Protein AF-A0AA37M634-F1 (afdb_monomer_lite)

Sequence (61 aa):
MNCGRYIHRSSGARLSPHLPDQAGHQPFPAWNRLDIFAGALSADDARHVARKGGTIPLEAE

Secondary structure (DSSP, 8-state):
---GGG---TT-SS--TTS--TT-PPPPPGGGGBGGGGGGS-HHHHHHHHHTT--B-SS--

Foldseek 3Di:
DDDQQPDDDPPDPDHGLQAADPVRHGDLDPCCQAPVCLVVDDPVSNVVCVVVPGHDHPDDD

Organism: NCBI:txid2038277

Structure (mmCIF, N/CA/C/O backbone):
data_AF-A0AA37M634-F1
#
_entry.id   AF-A0AA37M634-F1
#
loop_
_atom_site.group_PDB
_atom_site.id
_atom_site.type_symbol
_atom_site.label_atom_id
_atom_site.label_alt_id
_atom_site.label_comp_id
_atom_site.label_asym_id
_atom_site.label_entity_id
_atom_site.label_seq_id
_atom_site.pdbx_PDB_ins_code
_atom_site.Cartn_x
_atom_site.Cartn_y
_atom_site.Cartn_z
_atom_site.occupancy
_atom_site.B_iso_or_equiv
_atom_site.auth_seq_id
_atom_site.auth_comp_id
_atom_site.auth_asym_id
_atom_site.auth_atom_id
_atom_site.pdbx_PDB_model_num
ATOM 1 N N . MET A 1 1 ? -9.877 12.873 -2.374 1.00 60.91 1 MET A N 1
ATOM 2 C CA . MET A 1 1 ? -9.651 11.474 -1.944 1.00 60.91 1 MET A CA 1
ATOM 3 C C . MET A 1 1 ? -9.293 11.486 -0.468 1.00 60.91 1 MET A C 1
ATOM 5 O O . MET A 1 1 ? -8.355 12.183 -0.104 1.00 60.91 1 MET A O 1
ATOM 9 N N . ASN A 1 2 ? -10.049 10.789 0.382 1.00 66.62 2 ASN A N 1
ATOM 10 C CA . ASN A 1 2 ? -9.719 10.681 1.807 1.00 66.62 2 ASN A CA 1
ATOM 11 C C . ASN A 1 2 ? -8.662 9.586 2.001 1.00 66.62 2 ASN A C 1
ATOM 13 O O . ASN A 1 2 ? -8.741 8.535 1.369 1.00 66.62 2 ASN A O 1
ATOM 17 N N . CYS A 1 3 ? -7.675 9.808 2.872 1.00 76.75 3 CYS A N 1
ATOM 18 C CA . CYS A 1 3 ? -6.689 8.776 3.191 1.00 76.75 3 CYS A CA 1
ATOM 19 C C . CYS A 1 3 ? -7.392 7.588 3.869 1.00 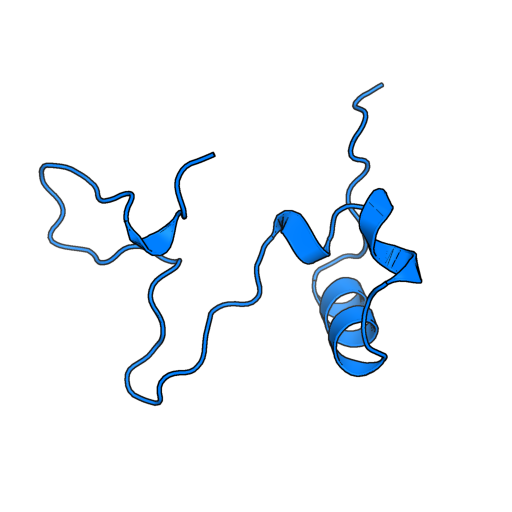76.75 3 CYS A C 1
ATOM 21 O O . CYS A 1 3 ? -8.048 7.770 4.895 1.00 76.75 3 CYS A O 1
ATOM 23 N N . GLY A 1 4 ? -7.221 6.370 3.338 1.00 78.44 4 GLY A N 1
ATOM 24 C CA . GLY A 1 4 ? -7.849 5.147 3.867 1.00 78.44 4 GLY A CA 1
ATOM 25 C C . GLY A 1 4 ? -7.526 4.852 5.338 1.00 78.44 4 GLY A C 1
ATOM 26 O O . GLY A 1 4 ? -8.262 4.124 6.003 1.00 78.44 4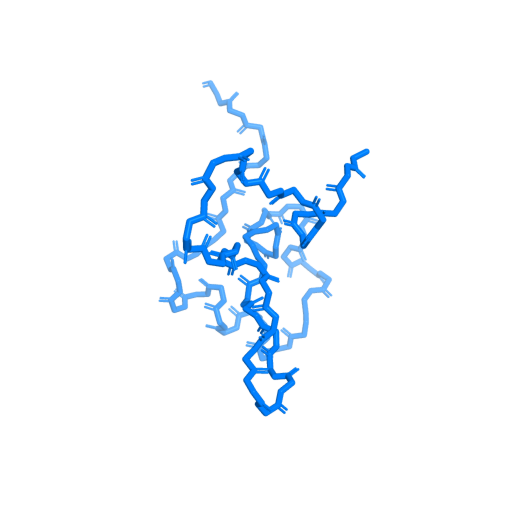 GLY A O 1
ATOM 27 N N . ARG A 1 5 ? -6.467 5.472 5.877 1.00 84.12 5 ARG A N 1
ATOM 28 C CA . ARG A 1 5 ? -6.123 5.448 7.303 1.00 84.12 5 ARG A CA 1
ATOM 29 C C . ARG A 1 5 ? -7.196 6.073 8.196 1.00 84.12 5 ARG A C 1
ATOM 31 O O . ARG A 1 5 ? -7.325 5.635 9.329 1.00 84.12 5 ARG A O 1
ATOM 38 N N . TYR A 1 6 ? -7.936 7.063 7.696 1.00 84.81 6 TYR A N 1
ATOM 39 C CA . TYR A 1 6 ? -8.984 7.776 8.439 1.00 84.81 6 TYR A CA 1
ATOM 40 C C . TYR A 1 6 ? -10.394 7.257 8.140 1.00 84.81 6 TYR A C 1
ATOM 42 O O . TYR A 1 6 ? -11.369 7.736 8.713 1.00 84.81 6 TYR A O 1
ATOM 50 N N . ILE A 1 7 ? -10.519 6.287 7.231 1.00 85.50 7 ILE A N 1
ATOM 51 C CA . ILE A 1 7 ? -11.794 5.656 6.910 1.00 85.50 7 ILE A CA 1
ATOM 52 C C . ILE A 1 7 ? -11.961 4.456 7.843 1.00 85.50 7 ILE A C 1
ATOM 54 O O . ILE A 1 7 ? -11.288 3.433 7.700 1.00 85.50 7 ILE A O 1
ATOM 58 N N . HIS A 1 8 ? -12.865 4.591 8.811 1.00 85.19 8 HIS A N 1
ATOM 59 C CA . HIS A 1 8 ? -13.161 3.561 9.803 1.00 85.19 8 HIS A CA 1
ATOM 60 C C . HIS A 1 8 ? -14.611 3.098 9.696 1.00 85.19 8 HIS A C 1
ATOM 62 O O . HIS A 1 8 ? -15.507 3.857 9.329 1.00 85.19 8 HIS A O 1
ATOM 68 N N . ARG A 1 9 ? -14.851 1.831 10.040 1.00 84.75 9 ARG A N 1
ATOM 69 C CA . ARG A 1 9 ? -16.214 1.304 10.154 1.00 84.75 9 ARG A CA 1
ATOM 70 C C . ARG A 1 9 ? -16.877 1.885 11.398 1.00 84.75 9 ARG A C 1
ATOM 72 O O . ARG A 1 9 ? -16.295 1.817 12.475 1.00 84.75 9 ARG A O 1
ATOM 79 N N . SER A 1 10 ? -18.103 2.381 11.247 1.00 84.44 10 SER A N 1
ATOM 80 C CA . SER A 1 10 ? -18.855 3.059 12.314 1.00 84.44 10 SER A CA 1
ATOM 81 C C . SER A 1 10 ? -19.095 2.194 13.564 1.00 84.44 10 SER A C 1
ATOM 83 O O . SER A 1 10 ? -19.155 2.737 14.659 1.00 84.44 10 SER A O 1
ATOM 85 N N . SER A 1 11 ? -19.172 0.867 13.426 1.00 80.81 11 SER A N 1
ATOM 86 C CA . SER A 1 11 ? -19.420 -0.094 14.517 1.00 80.81 11 SER A CA 1
ATOM 87 C C . SER A 1 11 ? -18.245 -1.055 14.781 1.00 80.81 11 SER A C 1
ATOM 89 O O . SER A 1 11 ? -18.422 -2.151 15.309 1.00 80.81 11 SER A O 1
ATOM 91 N N . GLY A 1 12 ? -17.030 -0.712 14.342 1.00 73.12 12 GLY A N 1
ATOM 92 C CA . GLY A 1 12 ? -15.950 -1.689 14.196 1.00 73.12 12 GLY A CA 1
ATOM 93 C C . GLY A 1 12 ? -15.083 -1.918 15.436 1.00 73.12 12 GLY A C 1
ATOM 94 O O . GLY A 1 12 ? -14.234 -1.092 15.742 1.00 73.12 12 GLY A O 1
ATOM 95 N N . ALA A 1 13 ? -15.138 -3.125 16.013 1.00 80.38 13 ALA A N 1
ATOM 96 C CA . ALA A 1 13 ? -14.098 -3.646 16.918 1.00 80.38 13 ALA A CA 1
ATOM 97 C C . ALA A 1 13 ? -12.761 -3.966 16.205 1.00 80.38 13 ALA A C 1
ATOM 99 O O . ALA A 1 13 ? -11.771 -4.314 16.842 1.00 80.38 13 ALA A O 1
ATOM 100 N N . ARG A 1 14 ? -12.723 -3.878 14.865 1.00 85.50 14 ARG A N 1
ATOM 101 C CA . ARG A 1 14 ? -11.543 -4.186 14.045 1.00 85.50 14 ARG A CA 1
ATOM 102 C C . ARG A 1 14 ? -10.995 -2.935 13.371 1.00 85.50 14 ARG A C 1
ATOM 104 O O . ARG A 1 14 ? -11.702 -2.296 12.588 1.00 85.50 14 ARG A O 1
ATOM 111 N N . LEU A 1 15 ? -9.705 -2.701 13.597 1.00 85.25 15 LEU A N 1
ATOM 112 C CA . LEU A 1 15 ? -8.908 -1.638 12.992 1.00 85.25 15 LEU A CA 1
ATOM 113 C C . LEU A 1 15 ? -8.926 -1.678 11.450 1.00 85.25 15 LEU A C 1
ATOM 115 O O . LEU A 1 15 ? -9.132 -2.727 10.825 1.00 85.25 15 LEU A O 1
ATOM 119 N N . SER A 1 16 ? -8.728 -0.504 10.842 1.00 86.06 16 SER A N 1
ATOM 120 C CA . SER A 1 16 ? -8.575 -0.361 9.389 1.00 86.06 16 SER A CA 1
ATOM 121 C C . SER A 1 16 ? -7.334 -1.131 8.917 1.00 86.06 16 SER A C 1
ATOM 123 O O . SER A 1 16 ? -6.295 -1.042 9.570 1.00 86.06 16 SER A O 1
ATOM 125 N N . PRO A 1 17 ? -7.394 -1.846 7.777 1.00 86.88 17 PRO A N 1
ATOM 126 C CA . PRO A 1 17 ? -6.232 -2.538 7.217 1.00 86.88 17 PRO A CA 1
ATOM 127 C C . PRO A 1 17 ? -5.148 -1.580 6.702 1.00 86.88 17 PRO A C 1
ATOM 129 O O . PRO A 1 17 ? -4.085 -2.035 6.302 1.00 86.88 17 PRO A O 1
ATOM 132 N N . HIS A 1 18 ? -5.422 -0.273 6.675 1.00 88.00 18 HIS A N 1
ATOM 133 C CA . HIS A 1 18 ? -4.483 0.767 6.256 1.00 88.00 18 HIS A CA 1
ATOM 134 C C . HIS A 1 18 ? -3.752 1.428 7.430 1.00 88.00 18 HIS A C 1
ATOM 136 O O . HIS A 1 18 ? -2.979 2.362 7.218 1.00 88.00 18 HIS A O 1
ATOM 142 N N . LEU A 1 19 ? -4.018 0.998 8.667 1.00 89.44 19 LEU A N 1
ATOM 143 C CA . LEU A 1 19 ? -3.266 1.475 9.822 1.00 89.44 19 LEU A CA 1
ATOM 144 C C . LEU A 1 19 ? -1.859 0.855 9.831 1.00 89.44 19 LEU A C 1
ATOM 146 O O . LEU A 1 19 ? -1.729 -0.328 9.508 1.00 89.44 19 LEU A O 1
ATOM 150 N N . PRO A 1 20 ? -0.820 1.627 10.203 1.00 91.06 20 PRO A N 1
ATOM 151 C CA . PRO A 1 20 ? 0.497 1.071 10.482 1.00 91.06 20 PRO A CA 1
ATOM 152 C C . PRO A 1 20 ? 0.449 0.038 11.612 1.00 91.06 20 PRO A C 1
ATOM 154 O O . PRO A 1 20 ? -0.424 0.102 12.484 1.00 91.06 20 PRO A O 1
ATOM 157 N N . ASP A 1 21 ? 1.396 -0.896 11.601 1.00 91.88 21 ASP A N 1
ATOM 158 C CA . ASP A 1 21 ? 1.579 -1.836 12.706 1.00 91.88 21 ASP A CA 1
ATOM 159 C C . ASP A 1 21 ? 2.201 -1.159 13.948 1.00 91.88 21 ASP A C 1
ATOM 161 O O . ASP A 1 21 ? 2.501 0.037 13.956 1.00 91.88 21 ASP A O 1
ATOM 165 N N . GLN A 1 22 ? 2.394 -1.930 15.024 1.00 94.31 22 GLN A N 1
ATOM 166 C CA . GLN A 1 22 ? 2.978 -1.431 16.279 1.00 94.31 22 GLN A CA 1
ATOM 167 C C . GLN A 1 22 ? 4.437 -0.965 16.134 1.00 94.31 22 GLN A C 1
ATOM 169 O O . GLN A 1 22 ? 4.903 -0.174 16.948 1.00 94.31 22 GLN A O 1
ATOM 174 N N . ALA A 1 23 ? 5.154 -1.432 15.108 1.00 95.88 23 ALA A N 1
ATOM 175 C CA . ALA A 1 23 ? 6.510 -0.993 14.787 1.00 95.88 23 ALA A CA 1
ATOM 176 C C . ALA A 1 23 ? 6.523 0.227 13.842 1.00 95.88 23 ALA A C 1
ATOM 178 O O . ALA A 1 23 ? 7.587 0.720 13.476 1.00 95.88 23 ALA A O 1
ATOM 179 N N . GLY A 1 24 ? 5.348 0.736 13.456 1.00 91.38 24 GLY A N 1
ATOM 180 C CA . GLY A 1 24 ? 5.198 1.867 12.548 1.00 91.38 24 GLY A CA 1
ATOM 181 C C . GLY A 1 24 ? 5.294 1.498 11.067 1.00 91.38 24 GLY A C 1
ATOM 182 O O . GLY A 1 24 ? 5.271 2.401 10.226 1.00 91.38 24 GLY A O 1
ATOM 183 N N . HIS A 1 25 ? 5.362 0.211 10.708 1.00 91.50 25 HIS A N 1
ATOM 184 C CA . HIS A 1 25 ? 5.398 -0.187 9.305 1.00 91.50 25 HIS A CA 1
ATOM 185 C C . HIS A 1 25 ? 4.041 0.029 8.654 1.00 91.50 25 HIS A C 1
ATOM 187 O O . HIS A 1 25 ? 3.005 -0.447 9.128 1.00 91.50 25 HIS A O 1
ATOM 193 N N . GLN A 1 26 ? 4.053 0.735 7.528 1.00 88.94 26 GLN A N 1
ATOM 194 C CA . GLN A 1 26 ? 2.844 0.963 6.757 1.00 88.94 26 GLN A CA 1
ATOM 195 C C . GLN A 1 26 ? 2.546 -0.231 5.845 1.00 88.94 26 GLN A C 1
ATOM 197 O O . GLN A 1 26 ? 3.456 -0.754 5.194 1.00 88.94 26 GLN A O 1
ATOM 202 N N . PRO A 1 27 ? 1.273 -0.645 5.736 1.00 90.88 27 PRO A N 1
ATOM 203 C CA . PRO A 1 27 ? 0.857 -1.603 4.726 1.00 90.88 27 PRO A CA 1
ATOM 204 C C . PRO A 1 27 ? 1.200 -1.095 3.324 1.00 90.88 27 PRO A C 1
ATOM 206 O O . PRO A 1 27 ? 0.983 0.077 3.016 1.00 90.88 27 PRO A O 1
ATOM 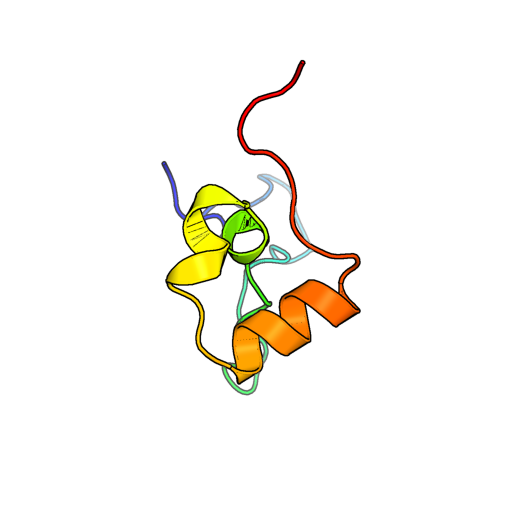209 N N . PHE A 1 28 ? 1.680 -1.990 2.458 1.00 91.69 28 PHE A N 1
ATOM 210 C CA . PHE A 1 28 ? 1.985 -1.639 1.072 1.00 91.69 28 PHE A CA 1
ATOM 211 C C . PHE A 1 28 ? 0.711 -1.146 0.361 1.00 91.69 28 PHE A C 1
ATOM 213 O O . PHE A 1 28 ? -0.264 -1.906 0.273 1.00 91.69 28 PHE A O 1
ATOM 220 N N . PRO A 1 29 ? 0.674 0.108 -0.115 1.00 89.62 29 PRO A N 1
ATOM 221 C CA . PRO A 1 29 ? -0.553 0.692 -0.625 1.00 89.62 29 PRO A CA 1
ATOM 222 C C . PRO A 1 29 ? -0.932 0.092 -1.981 1.00 89.62 29 PRO A C 1
ATOM 224 O O . PRO A 1 29 ? -0.095 -0.093 -2.861 1.00 89.62 29 PRO A O 1
ATOM 227 N N . ALA A 1 30 ? -2.225 -0.174 -2.176 1.00 89.06 30 ALA A N 1
ATOM 228 C CA . ALA A 1 30 ? -2.717 -0.781 -3.413 1.00 89.06 30 ALA A CA 1
ATOM 229 C C . ALA A 1 30 ? -2.468 0.098 -4.650 1.00 89.06 30 ALA A C 1
ATOM 231 O O . ALA A 1 30 ? -2.214 -0.436 -5.725 1.00 89.06 30 ALA A O 1
ATOM 232 N N . TRP A 1 31 ? -2.484 1.426 -4.495 1.00 89.88 31 TRP A N 1
ATOM 233 C CA . TRP A 1 31 ? -2.274 2.358 -5.604 1.00 89.88 31 TRP A CA 1
ATOM 234 C C . TRP A 1 31 ? -0.855 2.297 -6.183 1.00 89.88 31 TRP A C 1
ATOM 236 O O . TRP A 1 31 ? -0.703 2.594 -7.360 1.00 89.88 31 TRP A O 1
ATOM 246 N N . ASN A 1 32 ? 0.157 1.818 -5.439 1.00 93.69 32 ASN A N 1
ATOM 247 C CA . ASN A 1 32 ? 1.496 1.570 -6.002 1.00 93.69 32 ASN A CA 1
ATOM 248 C C . ASN A 1 32 ? 1.468 0.535 -7.130 1.00 93.69 32 ASN A C 1
ATOM 250 O O . ASN A 1 32 ? 2.416 0.437 -7.899 1.00 93.69 32 ASN A O 1
ATOM 254 N N . ARG A 1 33 ? 0.410 -0.277 -7.204 1.00 95.81 33 ARG A N 1
ATOM 255 C CA . ARG A 1 33 ? 0.240 -1.250 -8.275 1.00 95.81 33 ARG A CA 1
ATOM 256 C C . ARG A 1 33 ? -0.395 -0.645 -9.519 1.00 95.81 33 ARG A C 1
ATOM 258 O O . ARG A 1 33 ? -0.437 -1.353 -10.509 1.00 95.81 33 ARG A O 1
ATOM 265 N N . LEU A 1 34 ? -0.897 0.589 -9.507 1.00 95.62 34 LEU A N 1
ATOM 266 C CA . LEU A 1 34 ? -1.447 1.171 -10.733 1.00 95.62 34 LEU A CA 1
ATOM 267 C C . LEU A 1 34 ? -0.316 1.353 -11.748 1.00 95.62 34 LEU A C 1
ATOM 269 O O . LEU A 1 34 ? 0.759 1.852 -11.407 1.00 95.62 34 LEU A O 1
ATOM 273 N N . ASP A 1 35 ? -0.550 0.911 -12.976 1.00 95.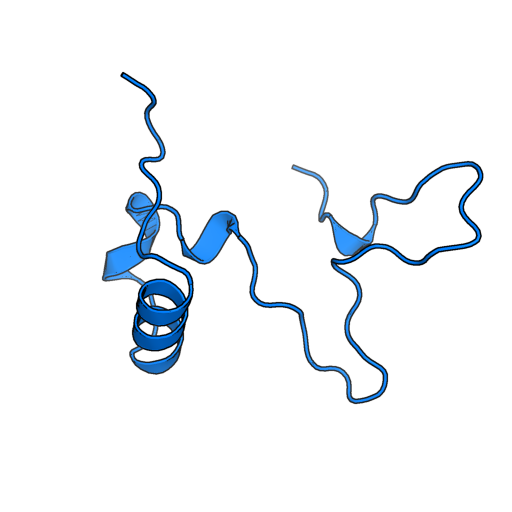25 35 ASP A N 1
ATOM 274 C CA . AS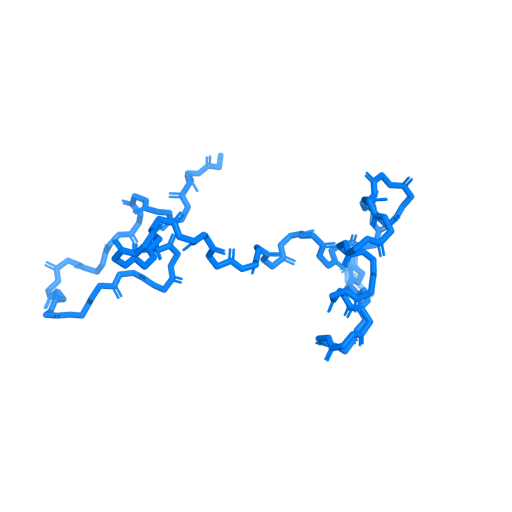P A 1 35 ? 0.427 0.942 -14.066 1.00 95.25 35 ASP A CA 1
ATOM 275 C C . ASP A 1 35 ? 0.967 2.348 -14.355 1.00 95.25 35 ASP A C 1
ATOM 277 O O . ASP A 1 35 ? 2.168 2.500 -14.587 1.00 95.25 35 ASP A O 1
ATOM 281 N N . ILE A 1 36 ? 0.134 3.380 -14.196 1.00 95.44 36 ILE A N 1
ATOM 282 C CA . ILE A 1 36 ? 0.531 4.789 -14.306 1.00 95.44 36 ILE A CA 1
ATOM 283 C C . ILE A 1 36 ? 1.689 5.181 -13.373 1.00 95.44 36 ILE A C 1
ATOM 285 O O . ILE A 1 36 ? 2.395 6.151 -13.644 1.00 95.44 36 ILE A O 1
ATOM 289 N N . PHE A 1 37 ? 1.920 4.439 -12.283 1.00 94.69 37 PHE A N 1
ATOM 290 C CA . PHE A 1 37 ? 3.004 4.706 -11.336 1.00 94.69 37 PHE A CA 1
ATOM 291 C C . PHE A 1 37 ? 4.235 3.824 -11.541 1.00 94.69 37 PHE A C 1
ATOM 293 O O . PHE A 1 37 ? 5.253 4.084 -10.903 1.00 94.69 37 PHE A O 1
ATOM 300 N N . ALA A 1 38 ? 4.199 2.822 -12.426 1.00 92.19 38 ALA A N 1
ATOM 301 C CA . ALA A 1 38 ? 5.264 1.824 -12.555 1.00 92.19 38 ALA A CA 1
ATOM 302 C C . ALA A 1 38 ? 6.657 2.437 -12.799 1.00 92.19 38 ALA A C 1
ATOM 304 O O . ALA A 1 38 ? 7.641 1.974 -12.226 1.00 92.19 38 ALA A O 1
ATOM 305 N N . GLY A 1 39 ? 6.738 3.512 -13.592 1.00 93.50 39 GLY A N 1
ATOM 306 C CA . GLY A 1 39 ? 7.992 4.220 -13.884 1.00 93.50 39 GLY A CA 1
ATOM 307 C C . GLY A 1 39 ? 8.508 5.133 -12.764 1.00 93.50 39 GLY A C 1
ATOM 308 O O . GLY A 1 39 ? 9.640 5.598 -12.838 1.00 93.50 39 GLY A O 1
ATOM 309 N N . ALA A 1 40 ? 7.699 5.394 -11.734 1.00 96.44 40 ALA A N 1
ATOM 310 C CA . ALA A 1 40 ? 8.050 6.255 -10.604 1.00 96.44 40 ALA A CA 1
ATOM 311 C C . ALA A 1 40 ? 8.414 5.465 -9.333 1.00 96.44 40 ALA A C 1
ATOM 313 O O . ALA A 1 40 ? 8.790 6.061 -8.323 1.00 96.44 40 ALA A O 1
ATOM 314 N N . LEU A 1 41 ? 8.281 4.135 -9.356 1.00 96.12 41 LEU A N 1
ATOM 315 C CA . LEU A 1 41 ? 8.570 3.290 -8.203 1.00 96.12 41 LEU A CA 1
ATOM 316 C C . LEU A 1 41 ? 10.075 3.153 -7.962 1.00 96.12 41 LEU A C 1
ATOM 318 O O . LEU A 1 41 ? 10.877 3.048 -8.891 1.00 96.12 41 LEU A O 1
ATOM 322 N N . SER A 1 42 ? 10.450 3.054 -6.686 1.00 96.88 42 SER A N 1
ATOM 323 C CA . SER A 1 42 ? 11.774 2.566 -6.312 1.00 96.88 42 SER A CA 1
ATOM 324 C C . SER A 1 42 ? 11.968 1.116 -6.782 1.00 96.88 42 SER A C 1
ATOM 326 O O . SER A 1 42 ? 11.004 0.374 -6.996 1.00 96.88 42 SER A O 1
ATOM 328 N N . ALA A 1 43 ? 13.221 0.666 -6.893 1.00 97.50 43 ALA A N 1
ATOM 329 C CA . ALA A 1 43 ? 13.510 -0.720 -7.265 1.00 97.50 43 ALA A CA 1
ATOM 330 C C . ALA A 1 43 ? 12.916 -1.735 -6.265 1.00 97.50 43 ALA A C 1
ATOM 332 O O . ALA A 1 43 ? 12.496 -2.823 -6.663 1.00 97.50 43 ALA A O 1
ATOM 333 N N . ASP A 1 44 ? 12.864 -1.385 -4.977 1.00 96.88 44 ASP A N 1
ATOM 334 C CA . ASP A 1 44 ? 12.247 -2.218 -3.942 1.00 96.88 44 ASP A CA 1
ATOM 335 C C . ASP A 1 44 ? 10.727 -2.290 -4.085 1.00 96.88 44 ASP A C 1
ATOM 337 O O . ASP A 1 44 ? 10.154 -3.382 -4.033 1.00 96.88 44 ASP A O 1
ATOM 341 N N . ASP A 1 45 ? 10.072 -1.156 -4.332 1.00 96.50 45 ASP A N 1
ATOM 342 C CA . ASP A 1 45 ? 8.622 -1.122 -4.518 1.00 96.50 45 ASP A CA 1
ATOM 343 C C . ASP A 1 45 ? 8.207 -1.848 -5.796 1.00 96.50 45 ASP A C 1
ATOM 345 O O . ASP A 1 45 ? 7.246 -2.615 -5.770 1.00 96.50 45 ASP A O 1
ATOM 349 N N . ALA A 1 46 ? 8.965 -1.703 -6.886 1.00 97.12 46 ALA A N 1
ATOM 350 C CA . ALA A 1 46 ? 8.729 -2.438 -8.126 1.00 97.12 46 ALA A CA 1
ATOM 351 C C . ALA A 1 46 ? 8.812 -3.962 -7.908 1.00 97.12 46 ALA A C 1
ATOM 353 O O . ALA A 1 46 ? 7.936 -4.713 -8.350 1.00 97.12 46 ALA A O 1
ATOM 354 N N . ARG A 1 47 ? 9.811 -4.436 -7.143 1.00 97.06 47 ARG A N 1
ATOM 355 C CA . ARG A 1 47 ? 9.895 -5.849 -6.723 1.00 97.06 47 ARG A CA 1
ATOM 356 C C . ARG A 1 47 ? 8.700 -6.264 -5.866 1.00 97.06 47 ARG A C 1
ATOM 358 O O . ARG A 1 47 ? 8.194 -7.379 -6.012 1.00 97.06 47 ARG A O 1
ATOM 365 N N . HIS A 1 48 ? 8.231 -5.389 -4.977 1.00 96.56 48 HIS A N 1
ATOM 366 C CA . HIS A 1 48 ? 7.051 -5.657 -4.160 1.00 96.56 48 HIS A CA 1
ATOM 367 C C . HIS A 1 48 ? 5.792 -5.797 -5.030 1.00 96.56 48 HIS A C 1
ATOM 369 O O . HIS A 1 48 ? 5.046 -6.765 -4.856 1.00 96.56 48 HIS A O 1
ATOM 375 N N . VAL A 1 49 ? 5.582 -4.895 -5.994 1.00 97.44 49 VAL A N 1
ATOM 376 C CA . VAL A 1 49 ? 4.477 -4.963 -6.965 1.00 97.44 49 VAL A CA 1
ATOM 377 C C . VAL A 1 49 ? 4.503 -6.291 -7.718 1.00 97.44 49 VAL A C 1
ATOM 379 O O . VAL A 1 49 ? 3.485 -6.985 -7.746 1.00 97.44 49 VAL A O 1
ATOM 382 N N . ALA A 1 50 ? 5.663 -6.708 -8.237 1.00 96.69 50 ALA A N 1
ATOM 383 C CA . ALA A 1 50 ? 5.810 -7.991 -8.926 1.00 96.69 50 ALA A CA 1
ATOM 384 C C . ALA A 1 50 ? 5.382 -9.176 -8.038 1.00 96.69 50 ALA A C 1
ATOM 386 O O . ALA A 1 50 ? 4.560 -9.997 -8.445 1.00 96.69 50 ALA A O 1
ATOM 387 N N . ARG A 1 51 ? 5.833 -9.216 -6.776 1.00 97.06 51 ARG A N 1
ATOM 388 C CA . ARG A 1 51 ? 5.447 -10.258 -5.804 1.00 97.06 51 ARG A CA 1
ATOM 389 C C . ARG A 1 51 ? 3.952 -10.247 -5.452 1.00 97.06 51 ARG A C 1
ATOM 391 O O . ARG A 1 51 ? 3.414 -11.269 -5.040 1.00 97.06 51 ARG A O 1
ATOM 398 N N . LYS A 1 52 ? 3.274 -9.105 -5.588 1.00 95.12 52 LYS A N 1
ATOM 399 C CA . LYS A 1 52 ? 1.830 -8.949 -5.330 1.00 95.12 52 LYS A CA 1
ATOM 400 C C . LYS A 1 52 ? 0.952 -9.289 -6.541 1.00 95.12 52 LYS A C 1
ATOM 402 O O . LYS A 1 52 ? -0.263 -9.133 -6.444 1.00 95.12 52 LYS A O 1
ATOM 407 N N . GLY A 1 53 ? 1.541 -9.767 -7.638 1.00 95.62 53 GLY A N 1
ATOM 408 C CA . GLY A 1 53 ? 0.825 -10.129 -8.862 1.00 95.62 53 GLY A CA 1
ATOM 409 C C . GLY A 1 53 ? 0.847 -9.044 -9.937 1.00 95.62 53 GLY A C 1
ATOM 410 O O . GLY A 1 53 ? -0.037 -9.026 -10.781 1.00 95.62 53 GLY A O 1
ATOM 411 N N . GLY A 1 54 ? 1.818 -8.128 -9.893 1.00 95.88 54 GLY A N 1
ATOM 412 C CA . GLY A 1 54 ? 2.043 -7.141 -10.948 1.00 95.88 54 GLY A CA 1
ATOM 413 C C . GLY A 1 54 ? 1.169 -5.892 -10.851 1.00 95.88 54 GLY A C 1
ATOM 414 O O . GLY A 1 54 ? 0.478 -5.661 -9.844 1.00 95.88 54 GLY A O 1
ATOM 415 N N . THR A 1 55 ? 1.263 -5.070 -11.895 1.00 96.75 55 THR A N 1
ATOM 416 C CA . THR A 1 55 ? 0.511 -3.824 -12.040 1.00 96.75 55 THR A CA 1
ATOM 417 C C . THR A 1 55 ? -0.964 -4.081 -12.357 1.00 96.75 55 THR A C 1
ATOM 419 O O . THR A 1 55 ? -1.348 -5.160 -12.799 1.00 96.75 55 THR A O 1
ATOM 422 N N . ILE A 1 56 ? -1.797 -3.085 -12.078 1.00 95.00 56 ILE A N 1
ATOM 423 C CA . ILE A 1 56 ? -3.233 -3.045 -12.325 1.00 95.00 56 ILE A CA 1
ATOM 424 C C . ILE A 1 56 ? -3.461 -1.883 -13.300 1.00 95.00 56 ILE A C 1
ATOM 426 O O . ILE A 1 56 ? -3.011 -0.778 -12.981 1.00 95.00 56 ILE A O 1
ATOM 430 N N . PRO A 1 57 ? -4.122 -2.103 -14.447 1.00 94.69 57 PRO A N 1
ATOM 431 C CA . PRO A 1 57 ? -4.501 -1.019 -15.348 1.00 94.69 57 PRO A CA 1
ATOM 432 C C . PRO A 1 57 ? -5.377 0.002 -14.623 1.00 94.69 57 PRO A C 1
ATOM 434 O O . PRO A 1 57 ? -6.297 -0.388 -13.895 1.00 94.69 57 PRO A O 1
ATOM 437 N N . LEU A 1 58 ? -5.084 1.294 -14.770 1.00 89.00 58 LEU A N 1
ATOM 438 C CA . LEU A 1 58 ? -5.967 2.333 -14.237 1.00 89.00 58 LEU A CA 1
ATOM 439 C C . LEU A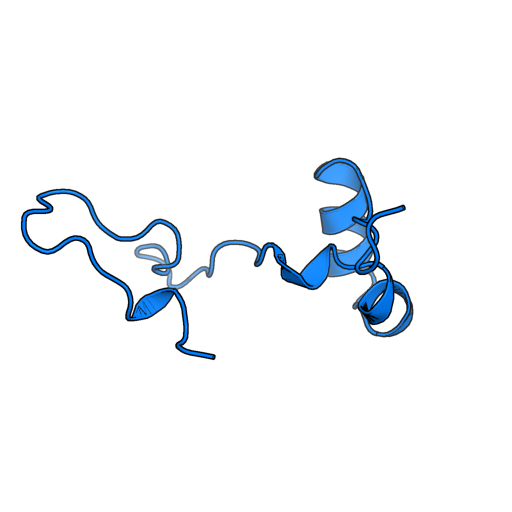 1 58 ? -7.276 2.399 -15.033 1.00 89.00 58 LEU A C 1
ATOM 441 O O . LEU A 1 58 ? -8.353 2.548 -14.452 1.00 89.00 58 LEU A O 1
ATOM 445 N N . GLU A 1 59 ? -7.182 2.276 -16.351 1.00 87.25 59 GLU A N 1
ATOM 446 C CA . GLU A 1 59 ? -8.319 2.203 -17.250 1.00 87.25 59 GLU A CA 1
ATOM 447 C C . GLU A 1 59 ? -8.865 0.768 -17.300 1.00 87.25 59 GLU A C 1
ATOM 449 O O . GLU A 1 59 ? -8.128 -0.194 -17.518 1.00 87.25 59 GLU A O 1
ATOM 454 N N . ALA A 1 60 ? -10.174 0.621 -17.092 1.00 66.12 60 ALA A N 1
ATOM 455 C CA . ALA A 1 60 ? -10.877 -0.617 -17.406 1.00 66.12 60 ALA A CA 1
ATOM 456 C C . ALA A 1 60 ? -11.295 -0.579 -18.883 1.00 66.12 60 ALA A C 1
ATOM 458 O O . ALA A 1 60 ? -11.891 0.413 -19.309 1.00 66.12 60 ALA A O 1
ATOM 459 N N . GLU A 1 61 ? -10.979 -1.636 -19.636 1.00 54.84 61 GLU A N 1
ATOM 460 C CA . GLU A 1 61 ? -11.611 -1.907 -20.938 1.00 54.84 61 GLU A CA 1
ATOM 461 C C . GLU A 1 61 ? -13.091 -2.284 -20.776 1.00 54.84 61 GLU A C 1
ATOM 463 O O . GLU A 1 61 ? -13.432 -2.964 -19.774 1.00 54.84 61 GLU A O 1
#

pLDDT: mean 89.05, std 9.19, range [54.84, 97.5]

Radius of gyration: 13.96 Å; chains: 1; bounding box: 33×22×38 Å